Protein AF-A0A9P0FMH7-F1 (afdb_monomer)

InterPro domains:
  IPR010614 RAD3-like helicase, DEAD [PF06733] (1-117)
  IPR014013 Helicase superfamily 1/2, ATP-binding domain, DinG/Rad3-type [PS51193] (1-122)
  IPR027417 P-loop containing nucleoside triphosphate hydrolase [G3DSA:3.40.50.300] (1-120)
  IPR045028 Helicase superfamily 1/2, DinG/Rad3-like [PTHR11472] (1-117)

Foldseek 3Di:
DFDDVVLVPDDDPVSSVVVVVVCVVVVVQQQAVCLVVCLPPCVNVVDPDDDLVRLVVVCVVVVHGSVVNVLVVVVVDPDDDDDVCCVPPPVNVVVSVPDCPPHDDDDDPCVCVVVVVVVVVD

Structure (mmCIF, N/CA/C/O backbone):
data_AF-A0A9P0FMH7-F1
#
_entry.id   AF-A0A9P0FMH7-F1
#
loop_
_atom_site.group_PDB
_atom_site.id
_atom_site.type_symbol
_atom_site.label_atom_id
_atom_site.label_alt_id
_atom_site.label_comp_id
_atom_site.label_asym_id
_atom_site.label_entity_id
_atom_site.label_seq_id
_atom_site.pdbx_PDB_ins_code
_atom_site.Cartn_x
_atom_site.Cartn_y
_atom_site.Cartn_z
_atom_site.occupancy
_atom_site.B_iso_or_equiv
_atom_site.auth_seq_id
_atom_site.auth_comp_id
_atom_site.auth_asym_id
_atom_site.auth_atom_id
_atom_site.pdbx_PDB_model_num
ATOM 1 N N . MET A 1 1 ? 4.944 -5.255 -1.824 1.00 90.25 1 MET A N 1
ATOM 2 C CA . MET A 1 1 ? 3.911 -5.184 -2.887 1.00 90.25 1 MET A CA 1
ATOM 3 C C . MET A 1 1 ? 4.380 -4.606 -4.238 1.00 90.25 1 MET A C 1
ATOM 5 O O . MET A 1 1 ? 3.561 -4.492 -5.143 1.00 90.25 1 MET A O 1
ATOM 9 N N . CYS A 1 2 ? 5.650 -4.220 -4.442 1.00 96.88 2 CYS A N 1
ATOM 10 C CA . CYS A 1 2 ? 6.096 -3.783 -5.776 1.00 96.88 2 CYS A CA 1
ATOM 11 C C . CYS A 1 2 ? 6.357 -5.000 -6.682 1.00 96.88 2 CYS A C 1
ATOM 13 O O . CYS A 1 2 ? 6.911 -5.990 -6.218 1.00 96.88 2 CYS A O 1
ATOM 15 N N . ILE A 1 3 ? 5.976 -4.907 -7.960 1.00 97.62 3 ILE A N 1
ATOM 16 C CA . ILE A 1 3 ? 6.224 -5.938 -8.988 1.00 97.62 3 ILE A CA 1
ATOM 17 C C . ILE A 1 3 ? 6.987 -5.389 -10.204 1.00 97.62 3 ILE A C 1
ATOM 19 O O . ILE A 1 3 ? 7.149 -6.071 -11.210 1.00 97.62 3 ILE A O 1
ATOM 23 N N . HIS A 1 4 ? 7.447 -4.134 -10.145 1.00 98.00 4 HIS A N 1
ATOM 24 C CA . HIS A 1 4 ? 8.202 -3.532 -11.240 1.00 98.00 4 HIS A CA 1
ATOM 25 C C . HIS A 1 4 ? 9.647 -4.063 -11.234 1.00 98.00 4 HIS A C 1
ATOM 27 O O . HIS A 1 4 ? 10.362 -3.781 -10.271 1.00 98.00 4 HIS A O 1
ATOM 33 N N . PRO A 1 5 ? 10.130 -4.732 -12.303 1.00 96.94 5 PRO A N 1
ATOM 34 C CA . PRO A 1 5 ? 11.423 -5.422 -12.287 1.00 96.94 5 PRO A CA 1
ATOM 35 C C . PRO A 1 5 ? 12.603 -4.523 -11.911 1.00 96.94 5 PRO A C 1
ATOM 37 O O . PRO A 1 5 ? 13.392 -4.878 -11.049 1.0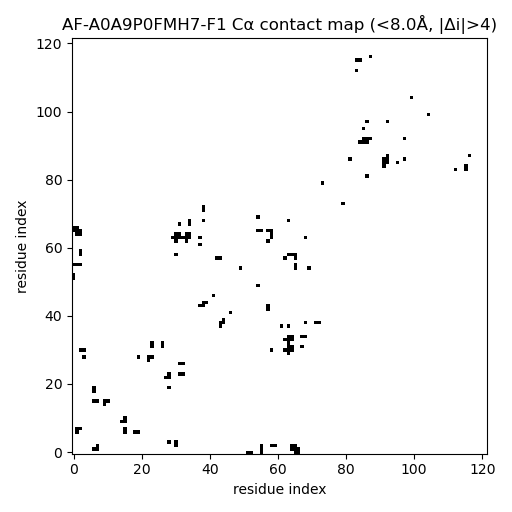0 96.94 5 PRO A O 1
ATOM 40 N N . GLU A 1 6 ? 12.703 -3.331 -12.507 1.00 96.81 6 GLU A N 1
ATOM 41 C CA . GLU A 1 6 ? 13.803 -2.399 -12.204 1.00 96.81 6 GLU A CA 1
ATOM 42 C C . GLU A 1 6 ? 13.771 -1.881 -10.764 1.00 96.81 6 GLU A C 1
ATOM 44 O O . GLU A 1 6 ? 14.799 -1.881 -10.104 1.00 96.81 6 GLU A O 1
ATOM 49 N N . VAL A 1 7 ? 12.593 -1.517 -10.241 1.00 97.56 7 VAL A N 1
ATOM 50 C CA . VAL A 1 7 ? 12.460 -1.063 -8.847 1.00 97.56 7 VAL A CA 1
ATOM 51 C C . VAL A 1 7 ? 12.822 -2.188 -7.881 1.00 97.56 7 VAL A C 1
ATOM 53 O O . VAL A 1 7 ? 13.435 -1.941 -6.852 1.00 97.56 7 VAL A O 1
ATOM 56 N N . MET A 1 8 ? 12.469 -3.432 -8.209 1.00 96.50 8 MET A N 1
ATOM 57 C CA . MET A 1 8 ? 12.755 -4.590 -7.360 1.00 96.50 8 MET A CA 1
ATOM 58 C C . MET A 1 8 ? 14.240 -4.977 -7.322 1.00 96.50 8 MET A C 1
ATOM 60 O O . MET A 1 8 ? 14.646 -5.649 -6.375 1.00 96.50 8 MET A O 1
ATOM 64 N N . LYS A 1 9 ? 15.054 -4.535 -8.292 1.00 96.75 9 LYS A N 1
ATOM 65 C CA . LYS A 1 9 ? 16.512 -4.755 -8.298 1.00 96.75 9 LYS A CA 1
ATOM 66 C C . LYS A 1 9 ? 17.258 -3.886 -7.283 1.00 96.75 9 LYS A C 1
ATOM 68 O O . LYS A 1 9 ? 18.361 -4.245 -6.885 1.00 96.75 9 LYS A O 1
ATOM 73 N N . GLU A 1 10 ? 16.671 -2.772 -6.854 1.00 96.75 10 GLU A N 1
ATOM 74 C CA . GLU A 1 10 ? 17.274 -1.901 -5.844 1.00 96.75 10 GLU A CA 1
ATOM 75 C C . GLU A 1 10 ? 17.420 -2.634 -4.502 1.00 96.75 10 GLU A C 1
ATOM 77 O O . GLU A 1 10 ? 16.507 -3.347 -4.071 1.00 96.75 10 GLU A O 1
ATOM 82 N N . GLN A 1 11 ? 18.554 -2.443 -3.821 1.00 91.69 11 GLN A N 1
ATOM 83 C CA . GLN A 1 11 ? 18.854 -3.146 -2.566 1.00 91.69 11 GLN A CA 1
ATOM 84 C C . GLN A 1 11 ? 18.199 -2.488 -1.347 1.00 91.69 11 GLN A C 1
ATOM 86 O O . GLN A 1 11 ? 17.685 -3.182 -0.471 1.00 91.69 11 GLN A O 1
ATOM 91 N N . SER A 1 12 ? 18.182 -1.153 -1.286 1.00 96.44 12 SER A N 1
ATOM 92 C CA . SER A 1 12 ? 17.648 -0.423 -0.133 1.00 96.44 12 SER A CA 1
ATOM 93 C C . SER A 1 12 ? 16.180 -0.034 -0.321 1.00 96.44 12 SER A C 1
ATOM 95 O O . SER A 1 12 ? 15.730 0.342 -1.406 1.00 96.44 12 SER A O 1
ATOM 97 N N . ASN A 1 13 ? 15.412 -0.066 0.770 1.00 92.31 13 ASN A N 1
ATOM 98 C CA . ASN A 1 13 ? 14.007 0.352 0.750 1.00 92.31 13 ASN A CA 1
ATOM 99 C C . ASN A 1 13 ? 13.841 1.846 0.423 1.00 92.31 13 ASN A C 1
ATOM 101 O O . ASN A 1 13 ? 12.851 2.235 -0.205 1.00 92.31 13 ASN A O 1
ATOM 105 N N . SER A 1 14 ? 14.813 2.681 0.801 1.00 94.75 14 SER A N 1
ATOM 106 C CA . SER A 1 14 ? 14.835 4.102 0.447 1.00 94.75 14 SER A CA 1
ATOM 107 C C . SER A 1 14 ? 15.001 4.297 -1.062 1.00 94.75 14 SER A C 1
ATOM 109 O O . SER A 1 14 ? 14.189 5.007 -1.662 1.00 94.75 14 SER A O 1
ATOM 111 N N . ALA A 1 15 ? 15.956 3.601 -1.694 1.00 96.19 15 ALA A N 1
ATOM 112 C CA . ALA A 1 15 ? 16.158 3.646 -3.143 1.00 96.19 15 ALA A CA 1
ATOM 113 C C . ALA A 1 15 ? 14.926 3.131 -3.899 1.00 96.19 15 ALA A C 1
ATOM 115 O O . ALA A 1 15 ? 14.425 3.813 -4.795 1.00 96.19 15 ALA A O 1
ATOM 116 N N . ARG A 1 16 ? 14.345 1.999 -3.466 1.00 96.88 16 ARG A N 1
ATOM 117 C CA . ARG A 1 16 ? 13.080 1.468 -4.015 1.00 96.88 16 ARG A CA 1
ATOM 118 C C . ARG A 1 16 ? 11.963 2.506 -3.984 1.00 96.88 16 ARG A C 1
ATOM 120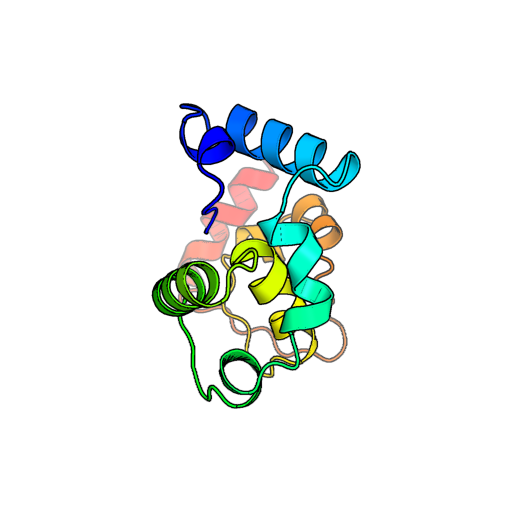 O O . ARG A 1 16 ? 11.267 2.713 -4.979 1.00 96.88 16 ARG A O 1
ATOM 127 N N . THR A 1 17 ? 11.792 3.172 -2.844 1.00 95.19 17 THR A N 1
ATOM 128 C CA . THR A 1 17 ? 10.737 4.175 -2.647 1.00 95.19 17 THR A CA 1
ATOM 129 C C . THR A 1 17 ? 10.960 5.397 -3.532 1.00 95.19 17 THR A C 1
ATOM 131 O O . THR A 1 17 ? 10.025 5.862 -4.189 1.00 95.19 17 THR A O 1
ATOM 134 N N . GLN A 1 18 ? 12.190 5.908 -3.591 1.00 96.56 18 GLN A N 1
ATOM 135 C CA . GLN A 1 18 ? 12.542 7.049 -4.433 1.00 96.56 18 GLN A CA 1
ATOM 136 C C . GLN A 1 18 ? 12.346 6.727 -5.918 1.00 96.56 18 GLN A C 1
ATOM 138 O O . GLN A 1 18 ? 11.690 7.493 -6.626 1.00 96.56 18 GLN A O 1
ATOM 143 N N . MET A 1 19 ? 12.833 5.573 -6.380 1.00 97.88 19 MET A N 1
ATOM 144 C CA . MET A 1 19 ? 12.678 5.140 -7.768 1.00 97.88 19 MET A CA 1
ATOM 145 C C . MET A 1 19 ? 11.203 4.937 -8.131 1.00 97.88 19 MET A C 1
ATOM 147 O O . MET A 1 19 ? 10.764 5.387 -9.189 1.00 97.88 19 MET A O 1
ATOM 151 N N . CYS A 1 20 ? 10.410 4.328 -7.242 1.00 98.00 20 CYS A N 1
ATOM 152 C CA . CYS A 1 20 ? 8.965 4.187 -7.423 1.00 98.00 20 CYS A CA 1
ATOM 153 C C . CYS A 1 20 ? 8.296 5.555 -7.615 1.00 98.00 20 CYS A C 1
ATOM 155 O O . CYS A 1 20 ? 7.600 5.767 -8.609 1.00 98.00 20 CYS A O 1
ATO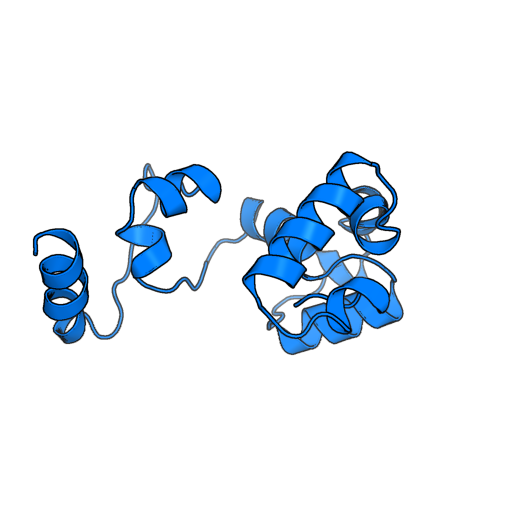M 157 N N . ARG A 1 21 ? 8.563 6.514 -6.719 1.00 96.81 21 ARG A N 1
ATOM 158 C CA . ARG A 1 21 ? 8.016 7.878 -6.807 1.00 96.81 21 ARG A CA 1
ATOM 159 C C . ARG A 1 21 ? 8.411 8.573 -8.111 1.00 96.81 21 ARG A C 1
ATOM 161 O O . ARG A 1 21 ? 7.552 9.168 -8.756 1.00 96.81 21 ARG A O 1
ATOM 168 N N . LEU A 1 22 ? 9.675 8.469 -8.526 1.00 98.06 22 LEU A N 1
ATOM 169 C CA . LEU A 1 22 ? 10.159 9.043 -9.786 1.00 98.06 22 LEU A CA 1
ATOM 170 C C . LEU A 1 22 ? 9.470 8.418 -11.004 1.00 98.06 22 LEU A C 1
ATOM 172 O O . LEU A 1 22 ? 9.017 9.145 -11.891 1.00 98.06 22 LEU A O 1
ATOM 176 N N . LYS A 1 23 ? 9.330 7.089 -11.041 1.00 98.44 23 LYS A N 1
ATOM 177 C CA . LYS A 1 23 ? 8.669 6.391 -12.152 1.00 98.44 23 LYS A CA 1
ATOM 178 C C . LYS A 1 23 ? 7.172 6.672 -12.224 1.00 98.44 23 LYS A C 1
ATOM 180 O O . LYS A 1 23 ? 6.623 6.791 -13.315 1.00 98.44 23 LYS A O 1
ATOM 185 N N . VAL A 1 24 ? 6.506 6.812 -11.079 1.00 98.00 24 VAL A N 1
ATOM 186 C CA . VAL A 1 24 ? 5.099 7.234 -11.015 1.00 98.00 24 VAL A CA 1
ATOM 187 C C . VAL A 1 24 ? 4.951 8.673 -11.510 1.00 98.00 24 VAL A C 1
ATOM 189 O O . VAL A 1 24 ? 4.146 8.926 -12.402 1.00 98.00 24 VAL A O 1
ATOM 192 N N . LYS A 1 25 ? 5.781 9.601 -11.012 1.00 98.00 25 LYS A N 1
ATOM 193 C CA . LYS A 1 25 ? 5.753 11.020 -11.405 1.00 98.00 25 LYS A CA 1
ATOM 194 C C . LYS A 1 25 ? 5.997 11.220 -12.903 1.00 98.00 25 LYS A C 1
ATOM 196 O O . LYS A 1 25 ? 5.314 12.016 -13.533 1.00 98.00 25 LYS A O 1
ATOM 201 N N . THR A 1 26 ? 6.948 10.486 -13.475 1.00 98.00 26 THR A N 1
ATOM 202 C CA . THR A 1 26 ? 7.277 10.533 -14.913 1.00 98.00 26 THR A CA 1
ATOM 203 C C . THR A 1 26 ? 6.373 9.648 -15.772 1.00 98.00 26 THR A C 1
ATOM 205 O O . THR A 1 26 ? 6.590 9.546 -16.975 1.00 98.00 26 THR A O 1
ATOM 208 N N . ARG A 1 27 ? 5.372 8.984 -15.172 1.00 97.50 27 ARG A N 1
ATOM 209 C CA . ARG A 1 27 ? 4.482 8.017 -15.836 1.00 97.50 27 ARG A CA 1
ATOM 210 C C . ARG A 1 27 ? 5.230 6.894 -16.570 1.00 97.50 27 ARG A C 1
ATOM 212 O O . ARG A 1 27 ? 4.700 6.318 -17.514 1.00 97.50 27 ARG A O 1
ATOM 219 N N . SER A 1 28 ? 6.427 6.528 -16.119 1.00 98.06 28 SER A N 1
ATOM 220 C CA . SER A 1 28 ? 7.211 5.411 -16.667 1.00 98.06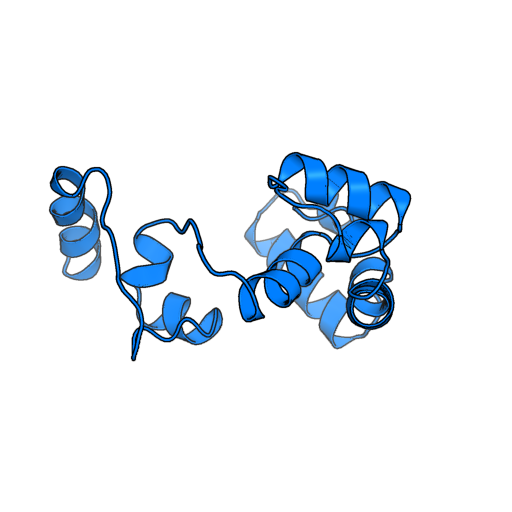 28 SER A CA 1
ATOM 221 C C . SER A 1 28 ? 6.937 4.072 -15.966 1.00 98.06 28 SER A C 1
ATOM 223 O O . SER A 1 28 ? 7.389 3.026 -16.423 1.00 98.06 28 SER A O 1
ATOM 225 N N . CYS A 1 29 ? 6.155 4.052 -14.879 1.00 98.38 29 CYS A N 1
ATOM 226 C CA . CYS A 1 29 ? 5.698 2.806 -14.258 1.00 98.38 29 CYS A CA 1
ATOM 227 C C . CYS A 1 29 ? 4.441 2.256 -14.958 1.00 98.38 29 CYS A C 1
ATOM 229 O O . CYS A 1 29 ? 3.315 2.632 -14.625 1.00 98.38 29 CYS A O 1
ATOM 231 N N . HIS A 1 30 ? 4.612 1.300 -15.879 1.00 97.56 30 HIS A N 1
ATOM 232 C CA . HIS A 1 30 ? 3.494 0.686 -16.616 1.00 97.56 30 HIS A CA 1
ATOM 233 C C . HIS A 1 30 ? 2.433 0.026 -15.721 1.00 97.56 30 HIS A C 1
ATOM 235 O O . HIS A 1 30 ? 1.261 -0.011 -16.085 1.00 97.56 30 HIS A O 1
ATOM 241 N N . PHE A 1 31 ? 2.830 -0.502 -14.561 1.00 98.44 31 PHE A N 1
ATOM 242 C CA . PHE A 1 31 ? 1.906 -1.120 -13.609 1.00 98.44 31 PHE A CA 1
ATOM 243 C C . PHE A 1 31 ? 1.016 -0.075 -12.932 1.00 98.44 31 PHE A C 1
ATOM 245 O O . PHE A 1 31 ? -0.195 -0.258 -12.862 1.00 98.44 31 PHE A O 1
ATOM 252 N N . HIS A 1 32 ? 1.596 1.037 -12.467 1.00 98.38 32 HIS A N 1
ATOM 253 C CA . HIS A 1 32 ? 0.842 2.126 -11.839 1.00 98.38 32 HIS A CA 1
ATOM 254 C C . HIS A 1 32 ? -0.129 2.766 -12.831 1.00 98.38 32 HIS A C 1
ATOM 256 O O . HIS A 1 32 ? -1.301 2.951 -12.527 1.00 98.38 32 HIS A O 1
ATOM 262 N N . ASN A 1 33 ? 0.338 3.027 -14.053 1.00 98.12 33 ASN A N 1
ATOM 263 C CA . ASN A 1 33 ? -0.468 3.668 -15.091 1.00 98.12 33 ASN A CA 1
ATOM 264 C C . ASN A 1 33 ? -1.730 2.876 -15.469 1.00 98.12 33 ASN A C 1
ATOM 266 O O . ASN A 1 33 ? -2.633 3.437 -16.082 1.00 98.12 33 ASN A O 1
ATOM 270 N N . ARG A 1 34 ? -1.780 1.576 -15.148 1.00 97.44 34 ARG A N 1
ATOM 271 C CA . ARG A 1 34 ? -2.924 0.701 -15.418 1.00 97.44 34 ARG A CA 1
ATOM 272 C C . ARG A 1 34 ? -3.910 0.585 -14.258 1.00 97.44 34 ARG A C 1
ATOM 274 O O . ARG A 1 34 ? -4.969 0.018 -14.491 1.00 97.44 34 ARG A O 1
ATOM 281 N N . VAL A 1 35 ? -3.594 1.102 -13.067 1.00 97.38 35 VAL A N 1
ATOM 282 C CA . VAL A 1 35 ? -4.435 0.954 -11.863 1.00 97.38 35 VAL A CA 1
ATOM 283 C C . VAL A 1 35 ? -5.834 1.511 -12.098 1.00 97.38 35 VAL A C 1
ATOM 285 O O . VAL A 1 35 ? -6.794 0.764 -11.971 1.00 97.38 35 VAL A O 1
ATOM 288 N N . GLU A 1 36 ? -5.939 2.759 -12.557 1.00 95.19 36 GLU A N 1
ATOM 289 C CA . GLU A 1 36 ? -7.236 3.423 -12.756 1.00 95.19 36 GLU A CA 1
ATOM 290 C C . GLU A 1 36 ? -8.162 2.647 -13.698 1.00 95.19 36 GLU A C 1
ATOM 292 O O . GLU A 1 36 ? -9.338 2.471 -13.421 1.00 95.19 36 GLU A O 1
ATOM 297 N N . ARG A 1 37 ? -7.615 2.103 -14.789 1.00 95.00 37 ARG A N 1
ATOM 298 C CA . ARG A 1 37 ? -8.383 1.308 -15.757 1.00 95.00 37 ARG A CA 1
ATOM 299 C C . ARG A 1 37 ? -8.734 -0.092 -15.239 1.00 95.00 37 ARG A C 1
ATOM 301 O O . ARG A 1 37 ? -9.604 -0.745 -15.796 1.00 95.00 37 ARG A O 1
ATOM 308 N N . LYS A 1 38 ? -7.979 -0.612 -14.270 1.00 94.88 38 LYS A N 1
ATOM 309 C CA . LYS A 1 38 ? -8.107 -1.992 -13.780 1.00 94.88 38 LYS A CA 1
ATOM 310 C C . LYS A 1 38 ? -8.881 -2.111 -12.474 1.00 94.88 38 LYS A C 1
ATOM 312 O O . LYS A 1 38 ? -9.165 -3.236 -12.090 1.00 94.88 38 LYS A O 1
ATOM 317 N N . LYS A 1 39 ? -9.222 -1.004 -11.813 1.00 92.38 39 LYS A N 1
ATOM 318 C CA . LYS A 1 39 ? -9.955 -1.038 -10.540 1.00 92.38 39 LYS A CA 1
ATOM 319 C C . LYS A 1 39 ? -11.375 -1.608 -10.679 1.00 92.38 39 LYS A C 1
ATOM 321 O O . LYS A 1 39 ? -11.865 -2.220 -9.747 1.00 92.38 39 LYS A O 1
ATOM 326 N N . GLU A 1 40 ? -11.980 -1.465 -11.860 1.00 91.19 40 GLU A N 1
ATOM 327 C CA . GLU A 1 40 ? -13.316 -1.988 -12.200 1.00 91.19 40 GLU A CA 1
ATOM 328 C C . GLU A 1 40 ? -13.272 -3.381 -12.863 1.00 91.19 40 GLU A C 1
ATOM 330 O O . GLU A 1 40 ? -14.301 -3.899 -13.283 1.00 91.19 40 GLU A O 1
ATOM 335 N N . ASP A 1 41 ? -12.085 -3.986 -13.019 1.00 91.25 41 ASP A N 1
ATOM 336 C CA . ASP A 1 41 ? -11.966 -5.356 -13.538 1.00 91.25 41 ASP A CA 1
ATOM 337 C C . ASP A 1 41 ? -12.687 -6.307 -12.561 1.00 91.25 41 ASP A C 1
ATOM 339 O O . ASP A 1 41 ? -12.344 -6.270 -11.379 1.00 91.25 41 ASP A O 1
ATOM 343 N N . PRO A 1 42 ? -13.631 -7.163 -13.007 1.00 90.50 42 PRO A N 1
ATOM 344 C CA . PRO A 1 42 ? -14.369 -8.073 -12.124 1.00 90.50 42 PRO A CA 1
ATOM 345 C C . PRO A 1 42 ? -13.463 -8.932 -11.240 1.00 90.50 42 PRO A C 1
ATOM 347 O O . PRO A 1 42 ? -13.776 -9.193 -10.085 1.00 90.50 42 PRO A O 1
ATOM 350 N N . ALA A 1 43 ? -12.280 -9.303 -11.742 1.00 87.62 43 ALA A N 1
ATOM 351 C CA . ALA A 1 43 ? -11.307 -10.062 -10.959 1.00 87.62 43 ALA A CA 1
ATOM 352 C C . ALA A 1 43 ? -10.766 -9.289 -9.738 1.00 87.62 43 ALA A C 1
ATOM 354 O O . ALA A 1 43 ? -10.222 -9.898 -8.822 1.00 87.62 43 ALA A O 1
ATOM 355 N N . VAL A 1 44 ? -10.875 -7.957 -9.743 1.00 88.19 44 VAL A N 1
ATOM 356 C CA . VAL A 1 44 ? -10.522 -7.061 -8.634 1.00 88.19 44 VAL A CA 1
ATOM 357 C C . VAL A 1 44 ? -11.767 -6.693 -7.825 1.00 88.19 44 VAL A C 1
ATOM 359 O O . VAL A 1 44 ? -11.733 -6.815 -6.605 1.00 88.19 44 VAL A O 1
ATOM 362 N N . SER A 1 45 ? -12.840 -6.243 -8.483 1.00 84.62 45 SER A N 1
ATOM 363 C CA . SER A 1 45 ? -14.020 -5.664 -7.824 1.00 84.62 45 SER A CA 1
ATOM 364 C C . SER A 1 45 ? -14.978 -6.693 -7.219 1.00 84.62 45 SER A C 1
ATOM 366 O O . SER A 1 45 ? -15.645 -6.384 -6.238 1.00 84.62 45 SER A O 1
ATOM 368 N N . GLU A 1 46 ? -15.043 -7.913 -7.759 1.00 84.31 46 GLU A N 1
ATOM 369 C CA . GLU A 1 46 ? -15.920 -8.982 -7.248 1.00 84.31 46 GLU A CA 1
ATOM 370 C C . GLU A 1 46 ? -15.198 -9.924 -6.270 1.00 84.31 46 GLU A C 1
ATOM 372 O O . GLU A 1 46 ? -15.795 -10.854 -5.725 1.00 84.31 46 GLU A O 1
ATOM 377 N N . SER A 1 47 ? -13.902 -9.704 -6.028 1.00 78.88 47 SER A N 1
ATOM 378 C CA . SER A 1 47 ? -13.138 -10.525 -5.095 1.00 78.88 47 SER A CA 1
ATOM 379 C C . SER A 1 47 ? -13.494 -10.176 -3.648 1.00 78.88 47 SER A C 1
ATOM 381 O O . SER A 1 47 ? -13.199 -9.083 -3.174 1.00 78.88 47 SER A O 1
ATOM 383 N N . LEU A 1 48 ? -14.089 -11.132 -2.929 1.00 73.00 48 LEU A N 1
ATOM 384 C CA . LEU A 1 48 ? -14.675 -10.914 -1.599 1.00 73.00 48 LEU A CA 1
ATOM 385 C C . LEU A 1 48 ? -13.647 -10.595 -0.503 1.00 73.00 48 LEU A C 1
ATOM 387 O O . LEU A 1 48 ? -13.909 -9.767 0.363 1.00 73.00 48 LEU A O 1
ATOM 391 N N . VAL A 1 49 ? -12.490 -11.263 -0.511 1.00 84.25 49 VAL A N 1
ATOM 392 C CA . VAL A 1 49 ? -11.410 -11.055 0.466 1.00 84.25 49 VAL A CA 1
ATOM 393 C C . VAL A 1 49 ? -10.084 -11.329 -0.236 1.00 84.25 49 VAL A C 1
ATOM 395 O O . VAL A 1 49 ? -9.902 -12.408 -0.793 1.00 84.25 49 VAL A O 1
ATOM 398 N N . MET A 1 50 ? -9.165 -10.361 -0.225 1.00 87.12 50 MET A N 1
ATOM 399 C CA . MET A 1 50 ? -7.804 -10.528 -0.746 1.00 87.12 50 MET A CA 1
ATOM 400 C C . MET A 1 50 ? -6.788 -10.103 0.302 1.00 87.12 50 MET A C 1
ATOM 402 O O . MET A 1 50 ? -6.902 -9.018 0.878 1.00 87.12 50 MET A O 1
ATOM 406 N N . ASP A 1 51 ? -5.764 -10.927 0.497 1.00 90.44 51 ASP A N 1
ATOM 407 C CA . ASP A 1 51 ? -4.571 -10.531 1.234 1.00 90.44 51 ASP A CA 1
ATOM 408 C C . ASP A 1 51 ? -3.539 -9.838 0.317 1.00 90.44 51 ASP A C 1
ATOM 410 O O . ASP A 1 51 ? -3.774 -9.549 -0.867 1.00 90.44 51 ASP A O 1
ATOM 414 N N . MET A 1 52 ? -2.376 -9.506 0.882 1.00 91.00 52 MET A N 1
ATOM 415 C CA . MET A 1 52 ? -1.312 -8.833 0.136 1.00 91.00 52 MET A CA 1
ATOM 416 C C . MET A 1 52 ? -0.728 -9.725 -0.966 1.00 91.00 52 MET A C 1
ATOM 418 O O . MET A 1 52 ? -0.372 -9.229 -2.041 1.00 91.00 52 MET A O 1
ATOM 422 N N . GLU A 1 53 ? -0.590 -11.019 -0.701 1.00 94.88 53 GLU A N 1
ATOM 423 C CA . GLU A 1 53 ? -0.029 -12.020 -1.597 1.00 94.88 53 GLU A CA 1
ATOM 424 C C . GLU A 1 53 ? -0.935 -12.234 -2.813 1.00 94.88 53 GLU A C 1
ATOM 426 O O . GLU A 1 53 ? -0.449 -12.249 -3.949 1.00 94.88 53 GLU A O 1
ATOM 431 N N . ASP A 1 54 ? -2.243 -12.324 -2.601 1.00 93.81 54 ASP A N 1
ATOM 432 C CA . ASP A 1 54 ? -3.247 -12.473 -3.647 1.00 93.81 54 ASP A CA 1
ATOM 433 C C . ASP A 1 54 ? -3.318 -11.238 -4.536 1.00 93.81 54 ASP A C 1
ATOM 435 O O . ASP A 1 54 ? -3.277 -11.357 -5.764 1.00 93.81 54 ASP A O 1
ATOM 439 N N . LEU A 1 55 ? -3.272 -10.037 -3.954 1.00 94.19 55 LEU A N 1
ATOM 440 C CA . LEU A 1 55 ? -3.229 -8.808 -4.742 1.00 94.19 55 LEU A CA 1
ATOM 441 C C . LEU A 1 55 ? -1.946 -8.706 -5.587 1.00 94.19 55 LEU A C 1
ATOM 443 O O . LEU A 1 55 ? -1.959 -8.178 -6.704 1.00 94.19 55 LEU A O 1
ATOM 447 N N . VAL A 1 56 ? -0.822 -9.235 -5.091 1.00 97.19 56 VAL A N 1
ATOM 448 C CA . VAL A 1 56 ? 0.422 -9.343 -5.867 1.00 97.19 56 VAL A CA 1
ATOM 449 C C . VAL A 1 56 ? 0.285 -10.357 -7.004 1.00 97.19 56 VAL A C 1
ATOM 451 O O . VAL A 1 56 ? 0.714 -10.052 -8.123 1.00 97.19 56 VAL A O 1
ATOM 454 N N . LYS A 1 57 ? -0.313 -11.533 -6.774 1.00 95.94 57 LYS A N 1
ATOM 455 C CA . LYS A 1 57 ? -0.586 -12.522 -7.836 1.00 95.94 57 LYS A CA 1
ATOM 456 C C . LYS A 1 57 ? -1.487 -11.920 -8.914 1.00 95.94 57 LYS A C 1
ATOM 458 O O . LYS A 1 57 ? -1.146 -11.964 -10.099 1.00 95.94 57 LYS A O 1
ATOM 463 N N . LEU A 1 58 ? -2.573 -11.270 -8.503 1.00 95.12 58 LEU A N 1
ATOM 464 C CA . LEU A 1 58 ? -3.534 -10.641 -9.398 1.00 95.12 58 LEU A CA 1
ATOM 465 C C . LEU A 1 58 ? -2.900 -9.493 -10.190 1.00 95.12 58 LEU A C 1
ATOM 467 O O . LEU A 1 58 ? -3.038 -9.430 -11.411 1.00 95.12 58 LEU A O 1
ATOM 471 N N . GLY A 1 59 ? -2.109 -8.634 -9.540 1.00 96.25 59 GLY A N 1
ATOM 472 C CA . GLY A 1 59 ? -1.379 -7.563 -10.221 1.00 96.25 59 GLY A CA 1
ATOM 473 C C . GLY A 1 59 ? -0.341 -8.081 -11.221 1.00 96.25 59 GLY A C 1
ATOM 474 O O . GLY A 1 59 ? -0.144 -7.471 -12.275 1.00 96.25 59 GLY A O 1
ATOM 475 N N . ASN A 1 60 ? 0.281 -9.235 -10.956 1.00 96.75 60 ASN A N 1
ATOM 476 C CA . ASN A 1 60 ? 1.157 -9.905 -11.920 1.00 96.75 60 ASN A CA 1
ATOM 477 C C . ASN A 1 60 ? 0.391 -10.460 -13.128 1.00 96.75 60 ASN A C 1
ATOM 479 O O . ASN A 1 60 ? 0.894 -10.349 -14.252 1.00 96.75 60 ASN A O 1
ATOM 483 N N . LEU A 1 61 ? -0.802 -11.022 -12.917 1.00 95.69 61 LEU A N 1
ATOM 484 C CA . LEU A 1 61 ? -1.652 -11.583 -13.969 1.00 95.69 61 LEU A CA 1
ATOM 485 C C . LEU A 1 61 ? -2.298 -10.477 -14.827 1.00 95.69 61 LEU A C 1
ATOM 487 O O . LEU A 1 61 ? -2.119 -10.453 -16.043 1.00 95.69 61 LEU A O 1
ATOM 491 N N . HIS A 1 62 ? -2.945 -9.494 -14.195 1.00 95.06 62 HIS A N 1
ATOM 492 C CA . HIS A 1 62 ? -3.706 -8.415 -14.849 1.00 95.06 62 HIS A CA 1
ATOM 493 C C . HIS A 1 62 ? -2.869 -7.155 -15.144 1.00 95.06 62 HIS A C 1
ATOM 495 O O . HIS A 1 62 ? -3.361 -6.194 -15.747 1.00 95.06 62 HIS A O 1
ATOM 501 N N . LYS A 1 63 ? -1.582 -7.161 -14.771 1.00 96.12 63 LYS A N 1
ATOM 502 C CA . LYS A 1 63 ? -0.576 -6.124 -15.066 1.00 96.12 63 LYS A CA 1
ATOM 503 C C . LYS A 1 63 ? -0.894 -4.731 -14.502 1.00 96.12 63 LYS A C 1
ATOM 505 O O . LYS A 1 63 ? -0.613 -3.724 -15.159 1.00 96.12 63 LYS A O 1
ATOM 510 N N . PHE A 1 64 ? -1.393 -4.654 -13.273 1.00 97.56 64 PHE A N 1
ATOM 511 C CA . PHE A 1 64 ? -1.532 -3.403 -12.512 1.00 97.56 64 PHE A CA 1
ATOM 512 C C . PHE A 1 64 ? -0.576 -3.371 -11.311 1.00 97.56 64 PHE A C 1
ATOM 514 O O . PHE A 1 64 ? 0.021 -4.382 -10.959 1.00 97.56 64 PHE A O 1
ATOM 521 N N . CYS A 1 65 ? -0.385 -2.206 -10.687 1.00 98.19 65 CYS A N 1
ATOM 522 C CA . CYS A 1 65 ? 0.467 -2.079 -9.503 1.00 98.19 65 CYS A CA 1
ATOM 523 C C . CYS A 1 65 ? -0.292 -2.511 -8.237 1.00 98.19 65 CYS A C 1
ATOM 525 O O . CYS A 1 65 ? -1.216 -1.792 -7.859 1.00 98.19 65 CYS A O 1
ATOM 527 N N . PRO A 1 66 ? 0.115 -3.590 -7.536 1.00 97.38 66 PRO A N 1
ATOM 528 C CA . PRO A 1 66 ? -0.600 -4.064 -6.348 1.00 97.38 66 PRO A CA 1
ATOM 529 C C . PRO A 1 66 ? -0.657 -3.008 -5.245 1.00 97.38 66 PRO A C 1
ATOM 531 O O . PRO A 1 66 ? -1.710 -2.753 -4.684 1.00 97.38 66 PRO A O 1
ATOM 534 N N . TYR A 1 67 ? 0.461 -2.314 -4.996 1.00 96.00 67 TYR A N 1
ATOM 535 C CA . TYR A 1 67 ? 0.528 -1.279 -3.962 1.00 96.00 67 TYR A CA 1
ATOM 536 C C . TYR A 1 67 ? -0.483 -0.145 -4.179 1.00 96.00 67 TYR A C 1
ATOM 538 O O . TYR A 1 67 ? -1.147 0.267 -3.237 1.00 96.00 67 TYR A O 1
ATOM 546 N N . TYR A 1 68 ? -0.602 0.372 -5.405 1.00 96.00 68 TYR A N 1
ATOM 547 C CA . TYR A 1 68 ? -1.552 1.452 -5.681 1.00 96.00 68 TYR A CA 1
ATOM 548 C C . TYR A 1 68 ? -2.982 0.940 -5.858 1.00 96.00 68 TYR A C 1
ATOM 550 O O . TYR A 1 68 ? -3.900 1.666 -5.507 1.00 96.00 68 TYR A O 1
ATOM 558 N N . MET A 1 69 ? -3.177 -0.301 -6.315 1.00 95.69 69 MET A N 1
ATOM 559 C CA . MET A 1 69 ? -4.504 -0.919 -6.323 1.00 95.69 69 MET A CA 1
ATOM 560 C C . MET A 1 69 ? -5.051 -1.093 -4.903 1.00 95.69 69 MET A C 1
ATOM 562 O O . MET A 1 69 ? -6.195 -0.739 -4.657 1.00 95.69 69 MET A O 1
ATOM 566 N N . ALA A 1 70 ? -4.221 -1.524 -3.946 1.00 93.00 70 ALA A N 1
ATOM 567 C CA . ALA A 1 70 ? -4.615 -1.613 -2.538 1.00 93.00 70 ALA A CA 1
ATOM 568 C C . ALA A 1 70 ? -5.139 -0.270 -2.005 1.00 93.00 70 ALA A C 1
ATOM 570 O O . ALA A 1 70 ? -6.084 -0.243 -1.230 1.00 93.00 70 ALA A O 1
ATOM 571 N N . ARG A 1 71 ? -4.551 0.850 -2.449 1.00 91.19 71 ARG A N 1
ATOM 572 C CA . ARG A 1 71 ? -4.997 2.200 -2.071 1.00 91.19 71 ARG A CA 1
ATOM 573 C C . ARG A 1 71 ? -6.313 2.616 -2.721 1.00 91.19 71 ARG A C 1
ATOM 575 O O . ARG A 1 71 ? -6.998 3.457 -2.153 1.00 91.19 71 ARG A O 1
ATOM 582 N N . GLU A 1 72 ? -6.633 2.092 -3.900 1.00 91.56 72 GLU A N 1
ATOM 583 C CA . GLU A 1 72 ? -7.948 2.299 -4.512 1.00 91.56 72 GLU A CA 1
ATOM 584 C C . GLU A 1 72 ? -9.007 1.484 -3.766 1.00 91.56 72 GLU A C 1
ATOM 586 O O . GLU A 1 72 ? -9.985 2.066 -3.313 1.00 91.56 72 GLU A O 1
ATOM 591 N N . ILE A 1 73 ? -8.746 0.195 -3.516 1.00 90.31 73 ILE A N 1
ATOM 592 C CA . ILE A 1 73 ? -9.636 -0.696 -2.748 1.00 90.31 73 ILE A CA 1
ATOM 593 C C . ILE A 1 73 ? -9.884 -0.146 -1.335 1.00 90.31 73 ILE A C 1
ATOM 595 O O . ILE A 1 73 ? -11.012 -0.148 -0.856 1.00 90.31 73 ILE A O 1
ATOM 599 N N . GLN A 1 74 ? -8.852 0.402 -0.682 1.00 88.19 74 GLN A N 1
ATOM 600 C CA . GLN A 1 74 ? -8.955 0.999 0.654 1.00 88.19 74 GLN A CA 1
ATOM 601 C C . GLN A 1 74 ? -10.049 2.078 0.757 1.00 88.19 74 GLN A C 1
ATOM 603 O O . GLN A 1 74 ? -10.600 2.266 1.837 1.00 88.19 74 GLN A O 1
ATOM 608 N N . LYS A 1 75 ? -10.358 2.809 -0.323 1.00 87.38 75 LYS A N 1
ATOM 609 C CA . LYS A 1 75 ? -11.340 3.910 -0.287 1.00 87.38 75 LYS A CA 1
ATOM 610 C C . LYS A 1 75 ? -12.769 3.429 -0.040 1.00 87.38 75 LYS A C 1
ATOM 612 O O . LYS A 1 75 ? -13.571 4.209 0.461 1.00 87.38 75 LYS A O 1
ATOM 617 N N . GLU A 1 76 ? -13.061 2.185 -0.403 1.00 86.56 76 GLU A N 1
ATOM 618 C CA . GLU A 1 76 ? -14.384 1.560 -0.300 1.00 86.56 76 GLU A CA 1
ATOM 619 C C . GLU A 1 76 ? -14.387 0.398 0.707 1.00 86.56 76 GLU A C 1
ATOM 621 O O . GLU A 1 76 ? -15.378 -0.309 0.837 1.00 86.56 76 GLU A O 1
ATOM 626 N N . ALA A 1 77 ? -13.278 0.187 1.424 1.00 87.62 77 ALA A N 1
ATOM 627 C CA . ALA A 1 77 ? -13.143 -0.911 2.369 1.00 87.62 77 ALA A CA 1
ATOM 628 C C . ALA A 1 77 ? -13.874 -0.620 3.688 1.00 87.62 77 ALA A C 1
ATOM 630 O O . ALA A 1 77 ? -13.636 0.408 4.322 1.00 87.62 77 ALA A O 1
ATOM 631 N N . ASP A 1 78 ? -14.672 -1.583 4.151 1.00 89.12 78 ASP A N 1
ATOM 632 C CA . ASP A 1 78 ? -15.337 -1.517 5.459 1.00 89.12 78 ASP A CA 1
ATOM 633 C C . ASP A 1 78 ? -14.363 -1.738 6.629 1.00 89.12 78 ASP A C 1
ATOM 635 O O . ASP A 1 78 ? -14.539 -1.194 7.719 1.00 89.12 78 ASP A O 1
ATOM 639 N N . ILE A 1 79 ? -13.325 -2.556 6.414 1.00 90.75 79 ILE A N 1
ATOM 640 C CA . ILE A 1 79 ? -12.327 -2.922 7.426 1.00 90.75 79 ILE A CA 1
ATOM 641 C C . ILE A 1 79 ? -10.929 -2.744 6.841 1.00 90.75 79 ILE A C 1
ATOM 643 O O . ILE A 1 79 ? -10.602 -3.283 5.785 1.00 90.75 79 ILE A O 1
ATOM 647 N N . ILE A 1 80 ? -10.075 -2.017 7.564 1.00 90.19 80 ILE A N 1
ATOM 648 C CA . ILE A 1 80 ? -8.682 -1.784 7.180 1.00 90.19 80 ILE A CA 1
ATOM 649 C C . ILE A 1 80 ? -7.770 -2.239 8.317 1.00 90.19 80 ILE A C 1
ATOM 651 O O . ILE A 1 80 ? -7.752 -1.643 9.394 1.00 90.19 80 ILE A O 1
ATOM 655 N N . PHE A 1 81 ? -6.950 -3.251 8.046 1.00 91.12 81 PHE A N 1
ATOM 656 C CA . PHE A 1 81 ? -5.849 -3.630 8.926 1.00 91.12 81 PHE A CA 1
ATOM 657 C C . PHE A 1 81 ? -4.671 -2.682 8.700 1.00 91.12 81 PHE A C 1
ATOM 659 O O . PHE A 1 81 ? -4.190 -2.527 7.575 1.00 91.12 81 PHE A O 1
ATOM 666 N N . MET A 1 82 ? -4.186 -2.041 9.763 1.00 90.12 82 MET A N 1
ATOM 667 C CA . MET A 1 82 ? -3.026 -1.154 9.687 1.00 90.12 82 MET A CA 1
ATOM 668 C C . MET A 1 82 ? -2.133 -1.287 10.924 1.00 90.12 82 MET A C 1
ATOM 670 O O . MET A 1 82 ? -2.648 -1.493 12.023 1.00 90.12 82 MET A O 1
ATOM 674 N N . PRO A 1 83 ? -0.804 -1.135 10.789 1.00 90.50 83 PRO A N 1
ATOM 675 C CA . PRO A 1 83 ? 0.075 -1.118 11.948 1.00 90.50 83 PRO A CA 1
ATOM 676 C C . PRO A 1 83 ? -0.060 0.202 12.723 1.00 90.50 83 PRO A C 1
ATOM 678 O O . PRO A 1 83 ? -0.396 1.245 12.156 1.00 90.50 83 PRO A O 1
ATOM 681 N N . TYR A 1 84 ? 0.271 0.191 14.018 1.00 91.00 84 TYR A N 1
ATOM 682 C CA . TYR A 1 84 ? 0.102 1.364 14.885 1.00 91.00 84 TYR A CA 1
ATOM 683 C C . TYR A 1 84 ? 0.812 2.621 14.392 1.00 91.00 84 TYR A C 1
ATOM 685 O O . TYR A 1 84 ? 0.281 3.716 14.534 1.00 91.00 84 TYR A O 1
ATOM 693 N N . ASN A 1 85 ? 2.001 2.496 13.797 1.00 86.94 85 ASN A N 1
ATOM 694 C CA . ASN A 1 85 ? 2.757 3.655 13.321 1.00 86.94 85 ASN A CA 1
ATOM 695 C C . ASN A 1 85 ? 2.002 4.448 12.240 1.00 86.94 85 ASN A C 1
ATOM 697 O O . ASN A 1 85 ? 2.217 5.648 12.113 1.00 86.94 85 ASN A O 1
ATOM 701 N N . TYR A 1 86 ? 1.097 3.818 11.487 1.00 90.06 86 TYR A N 1
ATOM 702 C CA . TYR A 1 86 ? 0.291 4.510 10.477 1.00 90.06 86 TYR A CA 1
ATOM 703 C C . TYR A 1 86 ? -0.807 5.362 11.120 1.00 90.06 86 TYR A C 1
ATOM 705 O O . TYR A 1 86 ? -1.188 6.395 10.568 1.00 90.06 86 TYR A O 1
ATOM 713 N N . LEU A 1 87 ? -1.280 4.948 12.298 1.00 88.94 87 LEU A N 1
ATOM 714 C CA . LEU A 1 87 ? -2.272 5.663 13.090 1.00 88.94 87 LEU A CA 1
ATOM 715 C C . LEU A 1 87 ? -1.633 6.737 13.983 1.00 88.94 87 LEU A C 1
ATOM 717 O O . LEU A 1 87 ? -2.157 7.848 14.070 1.00 88.94 87 LEU A O 1
ATOM 721 N N . LEU A 1 88 ? -0.530 6.407 14.657 1.00 88.31 88 LEU A N 1
ATOM 722 C CA . LEU A 1 88 ? 0.073 7.231 15.706 1.00 88.31 88 LEU A CA 1
ATOM 723 C C . LEU A 1 88 ? 0.974 8.340 15.153 1.00 88.31 88 LEU A C 1
ATOM 725 O O . LEU A 1 88 ? 0.994 9.425 15.727 1.00 88.31 88 LEU A O 1
ATOM 729 N N . ASP A 1 89 ? 1.668 8.118 14.031 1.00 87.62 89 ASP A N 1
ATOM 730 C CA . ASP A 1 89 ? 2.516 9.139 13.409 1.00 87.62 89 ASP A CA 1
ATOM 731 C C . ASP A 1 89 ? 1.673 10.131 12.590 1.00 87.62 89 ASP A C 1
ATOM 733 O O . ASP A 1 89 ? 1.136 9.765 11.534 1.00 87.62 89 ASP A O 1
ATOM 737 N N . PRO A 1 90 ? 1.585 11.416 12.981 1.00 87.25 90 PRO A N 1
ATOM 738 C CA . PRO A 1 90 ? 0.761 12.379 12.258 1.00 87.25 90 PRO A CA 1
ATOM 739 C C . PRO A 1 90 ? 1.219 12.603 10.810 1.00 87.25 90 PRO A C 1
ATOM 741 O O . PRO A 1 90 ? 0.389 12.881 9.940 1.00 87.25 90 PRO A O 1
ATOM 744 N N . LYS A 1 91 ? 2.526 12.482 10.524 1.00 88.19 91 LYS A N 1
ATOM 745 C CA . LYS A 1 91 ? 3.076 12.670 9.173 1.00 88.19 91 LYS A CA 1
ATOM 746 C C . LYS A 1 91 ? 2.719 11.484 8.287 1.00 88.19 91 LYS A C 1
ATOM 748 O O . LYS A 1 91 ? 2.263 11.696 7.160 1.00 88.19 91 LYS A O 1
ATOM 753 N N . VAL A 1 92 ? 2.883 10.258 8.790 1.00 88.62 92 VAL A N 1
ATOM 754 C CA . VAL A 1 92 ? 2.515 9.043 8.041 1.00 88.62 92 VAL A CA 1
ATOM 755 C C . VAL A 1 92 ? 1.011 9.020 7.803 1.00 88.62 92 VAL A C 1
ATOM 757 O O . VAL A 1 92 ? 0.597 8.913 6.647 1.00 88.62 92 VAL A O 1
ATOM 760 N N . ARG A 1 93 ? 0.205 9.248 8.848 1.00 89.19 93 ARG A N 1
ATOM 761 C CA . ARG A 1 93 ? -1.261 9.299 8.767 1.00 89.19 93 ARG A CA 1
ATOM 762 C C . ARG A 1 93 ? -1.742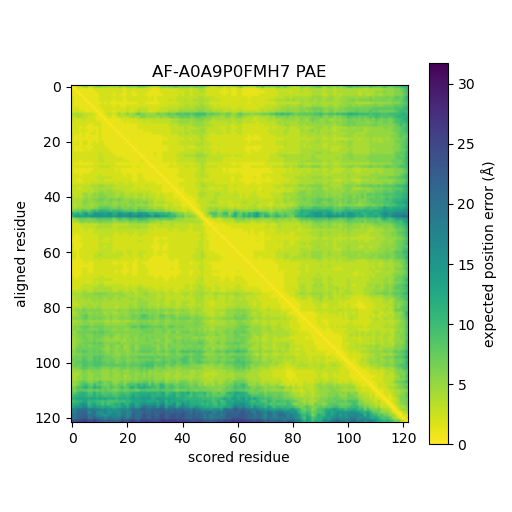 10.275 7.695 1.00 89.19 93 ARG A C 1
ATOM 764 O O . ARG A 1 93 ? -2.522 9.903 6.818 1.00 89.19 93 ARG A O 1
ATOM 771 N N . LYS A 1 94 ? -1.202 11.502 7.700 1.00 88.00 94 LYS A N 1
ATOM 772 C CA . LYS A 1 94 ? -1.506 12.526 6.687 1.00 88.00 94 LYS A CA 1
ATOM 773 C C . LYS A 1 94 ? -1.081 12.096 5.281 1.00 88.00 94 LYS A C 1
ATOM 775 O O . LYS A 1 94 ? -1.816 12.336 4.330 1.00 88.00 94 LYS A O 1
ATOM 780 N N . SER A 1 95 ? 0.082 11.461 5.133 1.00 85.88 95 SER A N 1
ATOM 781 C CA . SER A 1 95 ? 0.584 11.014 3.823 1.00 85.88 95 SER A CA 1
ATOM 782 C C . SER A 1 95 ? -0.229 9.867 3.210 1.00 85.88 95 SER A C 1
ATOM 784 O O . SER A 1 95 ? -0.322 9.765 1.986 1.00 85.88 95 SER A O 1
ATOM 786 N N . LEU A 1 96 ? -0.830 9.025 4.056 1.00 84.19 96 LEU A N 1
ATOM 787 C CA . LEU A 1 96 ? -1.685 7.914 3.643 1.00 84.19 96 LEU A CA 1
ATOM 788 C C . LEU A 1 96 ? -3.144 8.334 3.434 1.00 84.19 96 LEU A C 1
ATOM 790 O O . LEU A 1 96 ? -3.887 7.588 2.806 1.00 84.19 96 LEU A O 1
ATOM 794 N N . GLY A 1 97 ? -3.533 9.530 3.890 1.00 85.75 97 GLY A N 1
ATOM 795 C CA . GLY A 1 97 ? -4.905 10.027 3.775 1.00 85.75 97 GLY A CA 1
ATOM 796 C C . GLY A 1 97 ? -5.876 9.343 4.738 1.00 85.75 97 GLY A C 1
ATOM 797 O O . GLY A 1 97 ? -7.063 9.268 4.449 1.00 85.75 97 GLY A O 1
ATOM 798 N N . ILE A 1 98 ? -5.381 8.828 5.866 1.00 87.81 98 ILE A N 1
ATOM 799 C CA . ILE A 1 98 ? -6.214 8.166 6.874 1.00 87.81 98 ILE A CA 1
ATOM 800 C C . ILE A 1 98 ? -7.017 9.235 7.629 1.00 87.81 98 ILE A C 1
ATOM 802 O O . ILE A 1 98 ? -6.440 10.125 8.263 1.00 87.81 98 ILE A O 1
ATOM 806 N N . VAL A 1 99 ? -8.345 9.128 7.576 1.00 87.31 99 VAL A N 1
ATOM 807 C CA . VAL A 1 99 ? -9.300 9.992 8.283 1.00 87.31 99 VAL A CA 1
ATOM 808 C C . VAL A 1 99 ? -9.952 9.168 9.388 1.00 87.31 99 VAL A C 1
ATOM 810 O O . VAL A 1 99 ? -10.465 8.091 9.122 1.00 87.31 99 VAL A O 1
ATOM 813 N N . LEU A 1 100 ? -9.916 9.660 10.629 1.00 88.62 100 LEU A N 1
ATOM 814 C CA . LEU A 1 100 ? -10.474 8.942 11.787 1.00 88.62 100 LEU A CA 1
ATOM 815 C C . LEU A 1 100 ? -11.902 9.374 12.131 1.00 88.62 100 LEU A C 1
ATOM 817 O O . LEU A 1 100 ? -12.606 8.677 12.854 1.00 88.62 100 LEU A O 1
ATOM 821 N N . SER A 1 101 ? -12.339 10.525 11.625 1.00 91.81 101 SER A N 1
ATOM 822 C CA . SER A 1 101 ? -13.709 11.001 11.805 1.00 91.81 101 SER A CA 1
ATOM 823 C C . SER A 1 101 ? -14.695 9.982 11.235 1.00 91.81 101 SER A C 1
ATOM 825 O O . SER A 1 101 ? -14.472 9.479 10.136 1.00 91.81 101 SER A O 1
ATOM 827 N N . ASN A 1 102 ? -15.777 9.697 11.962 1.00 92.81 102 ASN A N 1
ATOM 828 C CA . ASN A 1 102 ? -16.800 8.703 11.599 1.00 92.81 102 ASN A CA 1
ATOM 829 C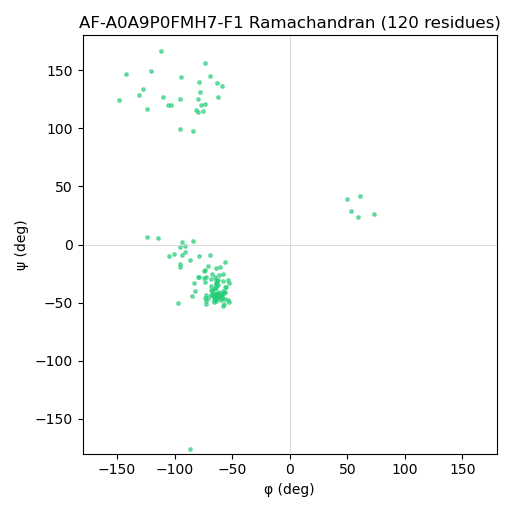 C . ASN A 1 102 ? -16.277 7.263 11.426 1.00 92.81 102 ASN A C 1
ATOM 831 O O . ASN A 1 102 ? -16.906 6.469 10.736 1.00 92.81 102 ASN A O 1
ATOM 835 N N . ASN A 1 103 ? -15.148 6.917 12.050 1.00 92.19 103 ASN A N 1
ATOM 836 C CA . ASN A 1 103 ? -14.595 5.564 12.035 1.00 92.19 103 ASN A CA 1
ATOM 837 C C . ASN A 1 103 ? -14.472 5.008 13.459 1.00 92.19 103 ASN A C 1
ATOM 839 O O . ASN A 1 103 ? -14.230 5.755 14.410 1.00 92.19 103 ASN A O 1
ATOM 843 N N . VAL A 1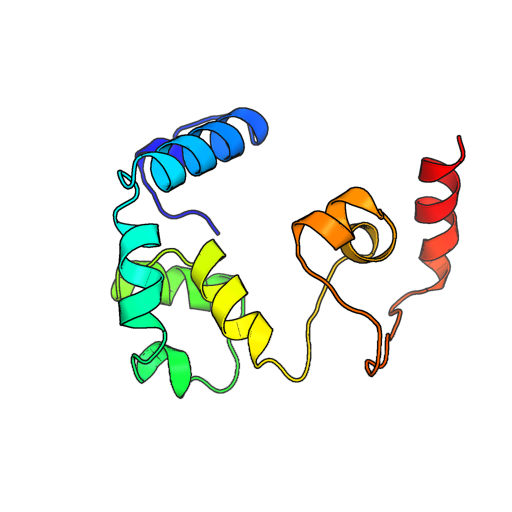 104 ? -14.596 3.687 13.599 1.00 94.81 104 VAL A N 1
ATOM 844 C CA . VAL A 1 104 ? -14.279 2.968 14.841 1.00 94.81 104 VAL A CA 1
ATOM 845 C C . VAL A 1 104 ? -12.852 2.446 14.739 1.00 94.81 104 VAL A C 1
ATOM 847 O O . VAL A 1 104 ? -12.511 1.737 13.796 1.00 94.81 104 VAL A O 1
ATOM 850 N N . VAL A 1 105 ? -12.014 2.794 15.714 1.00 93.94 105 VAL A N 1
ATOM 851 C CA . VAL A 1 105 ? -10.633 2.311 15.789 1.00 93.94 105 VAL A CA 1
ATOM 852 C C . VAL A 1 105 ? -10.551 1.220 16.844 1.00 93.94 105 VAL A C 1
ATOM 854 O O . VAL A 1 105 ? -10.826 1.467 18.016 1.00 93.94 105 VAL A O 1
ATOM 857 N N . ILE A 1 106 ? -10.139 0.027 16.422 1.00 95.19 106 ILE A N 1
ATOM 858 C CA . ILE A 1 106 ? -9.884 -1.106 17.308 1.00 95.19 106 ILE A CA 1
ATOM 859 C C . ILE A 1 106 ? -8.373 -1.280 17.412 1.00 95.19 106 ILE A C 1
ATOM 861 O O . ILE A 1 106 ? -7.688 -1.478 16.410 1.00 95.19 106 ILE A O 1
ATOM 865 N N . LEU A 1 107 ? -7.854 -1.174 18.632 1.00 93.38 107 LEU A N 1
ATOM 866 C CA . LEU A 1 107 ? -6.457 -1.452 18.929 1.00 93.38 107 LEU A CA 1
ATOM 867 C C . LEU A 1 107 ? -6.352 -2.889 19.424 1.00 93.38 107 LEU A C 1
ATOM 869 O O . LEU A 1 107 ? -6.639 -3.169 20.586 1.00 93.38 107 LEU A O 1
ATOM 873 N N . ASP A 1 108 ? -5.955 -3.783 18.529 1.00 94.31 108 ASP A N 1
ATOM 874 C CA . ASP A 1 108 ? -5.570 -5.138 18.910 1.00 94.31 108 ASP A CA 1
ATOM 875 C C . ASP A 1 108 ? -4.256 -5.100 19.695 1.00 94.31 108 ASP A C 1
ATOM 877 O O . ASP A 1 108 ? -3.426 -4.246 19.409 1.00 94.31 108 ASP A O 1
ATOM 881 N N . GLU A 1 109 ? -4.071 -5.966 20.688 1.00 92.12 109 GLU A N 1
ATO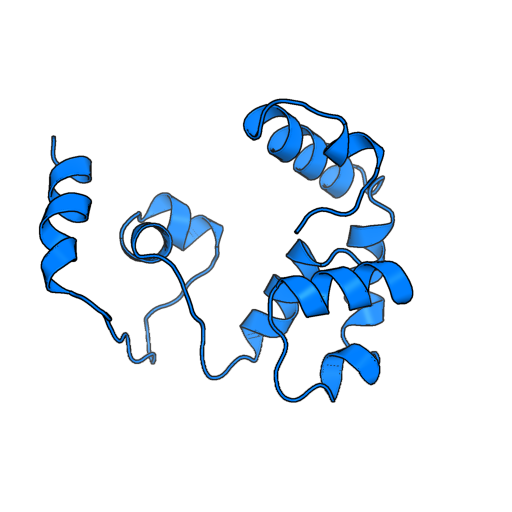M 882 C CA . GLU A 1 109 ? -2.867 -6.043 21.537 1.00 92.12 109 GLU A CA 1
ATOM 883 C C . GLU A 1 109 ? -2.385 -4.709 22.147 1.00 92.12 109 GLU A C 1
ATOM 885 O O . GLU A 1 109 ? -1.184 -4.438 22.262 1.00 92.12 109 GLU A O 1
ATOM 890 N N . ALA A 1 110 ? -3.332 -3.866 22.577 1.00 88.44 110 ALA A N 1
ATOM 891 C CA . ALA A 1 110 ? -3.085 -2.489 23.023 1.00 88.44 110 ALA A CA 1
ATOM 892 C C . ALA A 1 110 ? -2.071 -2.339 24.174 1.00 88.44 110 ALA A C 1
ATOM 894 O O . ALA A 1 110 ? -1.562 -1.241 24.393 1.00 88.44 110 ALA A O 1
ATOM 895 N N . HIS A 1 111 ? -1.724 -3.418 24.878 1.00 89.50 111 HIS A N 1
ATOM 896 C CA . HIS A 1 111 ? -0.650 -3.413 25.870 1.00 89.50 111 HIS A CA 1
ATOM 897 C C . HIS A 1 111 ? 0.708 -2.985 25.275 1.00 89.50 111 HIS A C 1
ATOM 899 O O . HIS A 1 111 ? 1.538 -2.425 25.981 1.00 89.50 111 HIS A O 1
ATOM 905 N N . ASN A 1 112 ? 0.928 -3.167 23.967 1.00 85.62 112 ASN A N 1
ATOM 906 C CA . ASN A 1 112 ? 2.162 -2.756 23.292 1.00 85.62 112 ASN A CA 1
ATOM 907 C C . ASN A 1 112 ? 2.234 -1.254 22.973 1.00 85.62 112 ASN A C 1
ATOM 909 O O . ASN A 1 112 ? 3.290 -0.769 22.558 1.00 85.62 112 ASN A O 1
ATOM 913 N N . ILE A 1 113 ? 1.136 -0.503 23.127 1.00 85.44 113 ILE A N 1
ATOM 914 C CA . ILE A 1 113 ? 1.025 0.875 22.627 1.00 85.44 113 ILE A CA 1
ATOM 915 C C . ILE A 1 113 ? 2.009 1.840 23.297 1.00 85.44 113 ILE A C 1
ATOM 917 O O . ILE A 1 113 ? 2.533 2.743 22.641 1.00 85.44 113 ILE A O 1
ATOM 921 N N . GLU A 1 114 ? 2.307 1.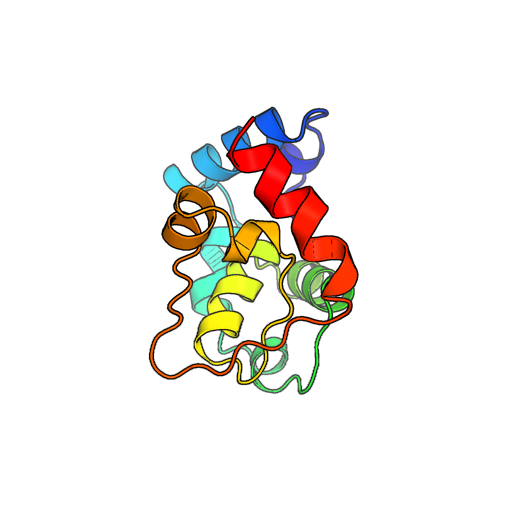626 24.579 1.00 85.31 114 GLU A N 1
ATOM 922 C CA . GLU A 1 114 ? 3.210 2.470 25.365 1.00 85.31 114 GLU A CA 1
ATOM 923 C C . GLU A 1 114 ? 4.591 2.578 24.713 1.00 85.31 114 GLU A C 1
ATOM 925 O O . GLU A 1 114 ? 5.148 3.669 24.600 1.00 85.31 114 GLU A O 1
ATOM 930 N N . ARG A 1 115 ? 5.101 1.466 24.174 1.00 82.44 115 ARG A N 1
ATOM 931 C CA . ARG A 1 115 ? 6.411 1.403 23.526 1.00 82.44 115 ARG A CA 1
ATOM 932 C C . ARG A 1 115 ? 6.458 2.266 22.272 1.00 82.44 115 ARG A C 1
ATOM 934 O O . ARG A 1 115 ? 7.480 2.889 21.992 1.00 82.44 115 ARG A O 1
ATOM 941 N N . TYR A 1 116 ? 5.363 2.297 21.517 1.00 77.31 116 TYR A N 1
ATOM 942 C CA . TYR A 1 116 ? 5.274 3.108 20.309 1.00 77.31 116 TYR A CA 1
ATOM 943 C C . TYR A 1 116 ? 5.167 4.585 20.655 1.00 77.31 116 TYR A C 1
ATOM 945 O O . TYR A 1 116 ? 5.864 5.384 20.047 1.00 77.31 116 TYR A O 1
ATOM 953 N N . ILE A 1 117 ? 4.356 4.943 21.650 1.00 76.56 117 ILE A N 1
ATOM 954 C CA . ILE A 1 117 ? 4.173 6.336 22.067 1.00 76.56 117 ILE A CA 1
ATOM 955 C C . ILE A 1 117 ? 5.468 6.907 22.662 1.00 76.56 117 ILE A C 1
ATOM 957 O O . ILE A 1 117 ? 5.880 7.998 22.276 1.00 76.56 117 ILE A O 1
ATOM 961 N N . LEU A 1 118 ? 6.151 6.171 23.543 1.00 69.81 118 LEU A N 1
ATOM 962 C CA . LEU A 1 118 ? 7.388 6.638 24.181 1.00 69.81 118 LEU A CA 1
ATOM 963 C C . LEU A 1 118 ? 8.517 6.894 23.172 1.00 69.81 118 LEU A C 1
ATOM 965 O O . LEU A 1 118 ? 9.250 7.863 23.328 1.00 69.81 118 LEU A O 1
ATOM 969 N N . GLY A 1 119 ? 8.609 6.100 22.100 1.00 62.47 119 GLY A N 1
ATOM 970 C CA . GLY A 1 119 ? 9.572 6.327 21.016 1.00 62.47 119 GLY A CA 1
ATOM 971 C C . GLY A 1 119 ? 9.302 7.567 20.147 1.00 62.47 119 GLY A C 1
ATOM 972 O O . GLY A 1 119 ? 10.139 7.899 19.315 1.00 62.47 119 GLY A O 1
ATOM 973 N N . TYR A 1 120 ? 8.151 8.236 20.301 1.00 58.84 120 TYR A N 1
ATOM 974 C CA . TYR A 1 120 ? 7.856 9.524 19.654 1.00 58.84 120 TYR A CA 1
ATOM 975 C C . TYR A 1 120 ? 8.148 10.737 20.551 1.00 58.84 120 TYR A C 1
ATOM 977 O O . TYR A 1 120 ? 8.246 11.850 20.033 1.00 58.84 120 TYR A O 1
ATOM 985 N N . PHE A 1 121 ? 8.245 10.543 21.870 1.00 58.34 121 PHE A N 1
ATOM 986 C CA . PHE A 1 121 ? 8.457 11.615 22.853 1.00 58.34 121 PHE A CA 1
ATOM 987 C C . PHE A 1 121 ? 9.887 11.671 23.417 1.00 58.34 121 PHE A C 1
ATOM 989 O O . PHE A 1 121 ? 10.218 12.645 24.095 1.00 58.34 121 PHE A O 1
ATOM 996 N N . LEU A 1 122 ? 10.715 10.661 23.133 1.00 48.16 122 LEU A N 1
ATOM 997 C CA . LEU A 1 122 ? 12.148 10.592 23.441 1.00 48.16 122 LEU A CA 1
ATOM 998 C C . LEU A 1 122 ? 12.963 10.627 22.145 1.00 48.16 122 LEU A C 1
ATOM 1000 O O . LEU A 1 122 ? 14.021 11.292 22.146 1.00 48.16 122 LEU A O 1
#

Secondary structure (DSSP, 8-state):
----HHHHH-SSHHHHHHHHHHHHHTT--TTGGGHHHHTT-HHHHS-S---HHHHHHHHHHHT--HHHHHHHHGGG-S-----HHHHH-HHHHHHHT---TT-----TTGGGHHHHHHHHH-

pLDDT: mean 90.82, std 8.37, range [48.16, 98.44]

Organism: Brassicogethes aeneus (NCBI:txid1431903)

Solvent-accessible surface area (backbone atoms only — not comparable to full-atom values): 7561 Å² total; per-residue (Å²): 98,86,83,52,70,74,48,68,67,46,88,47,70,66,56,27,52,52,49,47,52,52,28,55,74,70,67,67,33,68,29,57,74,32,26,81,78,45,59,75,37,61,87,57,64,67,53,90,79,75,58,72,67,53,38,39,54,49,18,65,74,74,49,27,27,27,57,62,40,52,59,57,53,54,77,78,50,95,74,81,92,74,64,65,64,50,71,72,34,68,67,50,16,60,74,72,65,68,73,64,79,100,56,88,86,81,72,77,74,56,87,58,47,61,64,61,54,50,69,75,79,108

Radius of gyration: 16.42 Å; Cα contacts (8 Å, |Δi|>4): 89; chains: 1; bounding box: 36×25×42 Å

Nearest PDB structures (foldseek):
  2mgq-assembly1_A  TM=4.996E-01  e=9.710E+00  Caenorhabditis elegans

Sequence (122 aa):
MCIHPEVMKEQSNSARTQMCRLKVKTRSCHFHNRVERKKEDPAVSESLVMDMEDLVKLGNLHKFCPYYMAREIQKEADIIFMPYNYLLDPKVRKSLGIVLSNNVVILDEAHNIERYILGYFL

Mean predicted aligned error: 4.78 Å